Protein AF-A0A3M1VWE4-F1 (afdb_monomer)

Nearest PDB structures (foldseek):
  6zbk-assembly1_A  TM=8.721E-01  e=3.241E-02  Homo sapiens
  4gyw-assembly1_C  TM=8.520E-01  e=2.928E-02  Homo sapiens
  5nnp-assembly2_E  TM=8.381E-01  e=1.042E-01  Thermochaetoides thermophila DSM 1495
  2dba-assembly1_A  TM=8.310E-01  e=1.413E-01  Homo sapiens
  9fpz-assembly1_B  TM=7.381E-01  e=3.706E-01  Homo sapiens

Sequence (141 aa):
MALDENQFKELLKEDPGNAEFAEFSDYLRRKKRFLEAFDVCFAGLSANPSCDHGRLVLARTFYDCGYYWFAVRELKMLQEKHPFNKSIKRLLKYLTGSEVVNESSPEASPSQSAAESEDTVAEAEFDFEDLDLIEEEEQDK

Foldseek 3Di:
DDDDLVRLVVVCVVPLQPLCLLVSLLVCVVVVVLVVSCVSLVSNCVRHVPNLSSLQSQLVSCVVVVNLVSSLVSLVVVCVVVVPPVLSVVSNCCSVVPPPPDDDDDDDDDDDDDDDPPPPPPPPPNPPVPPPPPPPPPPPD

Secondary structure (DSSP, 8-state):
-PPPHHHHHHHHHH-TTSTHHHHHHHHHHHTT-HHHHHHHHHHHHHH-TT-HHHHHHHHHHHHHTT-HHHHHHHHHHHHHH-TT-HHHHHHHHHHHHTTT--------------------TTSSS--GGG-----------

Radius of gyration: 18.08 Å; Cα contacts (8 Å, |Δi|>4): 117; chains: 1; bounding box: 64×35×38 Å

Solvent-accessible surface area (backbone atoms only — not comparable to full-atom values): 8633 Å² total; per-residue (Å²): 132,85,74,51,77,64,56,50,53,55,48,39,69,78,40,38,44,43,75,64,30,26,56,53,17,44,53,30,39,77,68,70,38,48,69,60,15,48,54,41,33,52,49,14,39,72,63,29,73,79,45,60,55,35,41,49,40,49,19,50,51,26,44,79,70,69,38,50,74,58,16,48,52,37,46,48,59,50,33,72,78,40,76,79,46,62,60,56,54,50,52,48,49,50,71,67,64,59,81,78,80,78,84,76,87,88,83,84,89,89,83,86,87,77,88,84,83,75,80,67,84,72,76,82,81,73,66,68,82,72,54,88,58,74,78,74,74,79,79,86,124

pLDDT: mean 77.39, std 22.4, range [34.0, 97.81]

Mean predicted aligned error: 11.37 Å

Structure (mmCIF, N/CA/C/O backbone):
data_AF-A0A3M1VWE4-F1
#
_entry.id   AF-A0A3M1VWE4-F1
#
loop_
_atom_site.group_PDB
_atom_site.id
_atom_site.type_symbol
_atom_site.label_atom_id
_atom_site.label_alt_id
_atom_site.label_comp_id
_atom_site.label_asym_id
_atom_site.label_entity_id
_atom_site.label_seq_id
_atom_site.pdbx_PDB_ins_code
_atom_site.Cartn_x
_atom_site.Cartn_y
_atom_site.Cartn_z
_atom_site.occupancy
_atom_site.B_iso_or_equiv
_atom_site.auth_seq_id
_atom_site.auth_comp_id
_atom_site.auth_asym_id
_atom_site.auth_atom_id
_atom_site.pdbx_PDB_model_num
ATOM 1 N N . MET A 1 1 ? 5.896 17.084 -12.160 1.00 49.50 1 MET A N 1
ATOM 2 C CA . MET A 1 1 ? 5.277 16.698 -13.447 1.00 49.50 1 MET A CA 1
ATOM 3 C C . MET A 1 1 ? 4.946 15.235 -13.259 1.00 49.50 1 MET A C 1
ATOM 5 O O . MET A 1 1 ? 5.888 14.487 -13.059 1.00 49.50 1 MET A O 1
ATOM 9 N N . ALA A 1 2 ? 3.668 14.871 -13.125 1.00 64.94 2 ALA A N 1
ATOM 10 C CA . ALA A 1 2 ? 3.304 13.476 -12.868 1.00 64.94 2 ALA A CA 1
ATOM 11 C C . ALA A 1 2 ? 3.774 12.620 -14.051 1.00 64.94 2 ALA A C 1
ATOM 13 O O . ALA A 1 2 ? 3.576 13.035 -15.199 1.00 64.94 2 ALA A O 1
ATOM 14 N N . LEU A 1 3 ? 4.431 11.494 -13.770 1.00 76.62 3 LEU A N 1
ATOM 15 C CA . LEU A 1 3 ? 4.820 10.545 -14.807 1.00 76.62 3 LEU A CA 1
ATOM 16 C C . LEU A 1 3 ? 3.556 10.018 -15.496 1.00 76.62 3 LEU A C 1
ATOM 18 O O . LEU A 1 3 ? 2.507 9.835 -14.871 1.00 76.62 3 LEU A O 1
ATOM 22 N N . ASP A 1 4 ? 3.632 9.803 -16.804 1.00 87.25 4 ASP A N 1
ATOM 23 C CA . ASP A 1 4 ? 2.577 9.084 -17.504 1.00 87.25 4 ASP A CA 1
ATOM 24 C C . ASP A 1 4 ? 2.672 7.566 -17.243 1.00 87.25 4 ASP A C 1
ATOM 26 O O . ASP A 1 4 ? 3.674 7.042 -16.754 1.00 87.25 4 ASP A O 1
ATOM 30 N N . GLU A 1 5 ? 1.603 6.827 -17.555 1.00 90.38 5 GLU A N 1
ATOM 31 C CA . GLU A 1 5 ? 1.542 5.376 -17.314 1.00 90.38 5 GLU A CA 1
ATOM 32 C C . GLU A 1 5 ? 2.662 4.595 -18.030 1.00 90.38 5 GLU A C 1
ATOM 34 O O . GLU A 1 5 ? 3.072 3.538 -17.550 1.00 90.38 5 GLU A O 1
ATOM 39 N N . ASN A 1 6 ? 3.168 5.081 -19.167 1.00 90.19 6 ASN A N 1
ATOM 40 C CA . ASN A 1 6 ? 4.243 4.401 -19.890 1.00 90.19 6 ASN A CA 1
ATOM 41 C C . ASN A 1 6 ? 5.595 4.654 -19.223 1.00 90.19 6 ASN A C 1
ATOM 43 O O . ASN A 1 6 ? 6.379 3.719 -19.086 1.00 90.19 6 ASN A O 1
ATOM 47 N N . GLN A 1 7 ? 5.828 5.875 -18.746 1.00 91.00 7 GLN A N 1
ATOM 48 C CA . GLN A 1 7 ? 7.026 6.238 -17.998 1.00 91.00 7 GLN A CA 1
ATOM 49 C C . GLN A 1 7 ? 7.150 5.425 -16.706 1.00 91.00 7 GLN A C 1
ATOM 51 O O . GLN A 1 7 ? 8.226 4.904 -16.424 1.00 91.00 7 GLN A O 1
ATOM 56 N N . PHE A 1 8 ? 6.048 5.222 -15.972 1.00 90.81 8 PHE A N 1
ATOM 57 C CA . PHE A 1 8 ? 6.045 4.321 -14.816 1.00 90.81 8 PHE A CA 1
ATOM 58 C C . PHE A 1 8 ? 6.415 2.886 -15.202 1.00 90.81 8 PHE A C 1
ATOM 60 O O . PHE A 1 8 ? 7.235 2.256 -14.541 1.00 90.81 8 PHE A O 1
ATOM 67 N N . LYS A 1 9 ? 5.842 2.352 -16.286 1.00 90.94 9 LYS A N 1
ATOM 68 C CA . LYS A 1 9 ? 6.138 0.981 -16.732 1.00 90.94 9 LYS A CA 1
ATOM 69 C C . LYS A 1 9 ? 7.592 0.801 -17.149 1.00 90.94 9 LYS A C 1
ATOM 71 O O . LYS A 1 9 ? 8.161 -0.251 -16.876 1.00 90.94 9 LYS A O 1
ATOM 76 N N . GLU A 1 10 ? 8.177 1.785 -17.825 1.00 93.81 10 GLU A N 1
ATOM 77 C CA . GLU A 1 10 ? 9.590 1.749 -18.206 1.00 93.81 10 GLU A CA 1
ATOM 78 C C . GLU A 1 10 ? 10.489 1.804 -16.970 1.00 93.81 10 GLU A C 1
ATOM 80 O O . GLU A 1 10 ? 11.334 0.925 -16.805 1.00 93.81 10 GLU A O 1
ATOM 85 N N . LEU A 1 11 ? 10.231 2.747 -16.059 1.00 92.25 11 LEU A N 1
ATOM 86 C CA . LEU A 1 11 ? 10.975 2.891 -14.809 1.00 92.25 11 LEU A CA 1
ATOM 87 C C . LEU A 1 11 ? 10.941 1.605 -13.972 1.00 92.25 11 LEU A C 1
ATOM 89 O O . LEU A 1 11 ? 11.983 1.078 -13.593 1.00 92.25 11 LEU A O 1
ATOM 93 N N . LEU A 1 12 ? 9.750 1.056 -13.732 1.00 92.44 12 LEU A N 1
ATOM 94 C CA . LEU A 1 12 ? 9.565 -0.119 -12.875 1.00 92.44 12 LEU A CA 1
ATOM 95 C C . LEU A 1 12 ? 10.010 -1.427 -13.527 1.00 92.44 12 LEU A C 1
ATOM 97 O O . LEU A 1 12 ? 10.190 -2.435 -12.847 1.00 92.44 12 LEU A O 1
ATOM 101 N N . LYS A 1 13 ? 10.192 -1.435 -14.849 1.00 92.88 13 LYS A N 1
ATOM 102 C CA . LYS A 1 13 ? 10.822 -2.557 -15.544 1.00 92.88 13 LYS A CA 1
ATOM 103 C C . LYS A 1 13 ? 12.328 -2.592 -15.291 1.00 92.88 13 LYS A C 1
ATOM 105 O O . LYS A 1 13 ? 12.897 -3.682 -15.253 1.00 92.88 13 LYS A O 1
ATOM 110 N N . GLU A 1 14 ? 12.962 -1.431 -15.159 1.00 93.62 14 GLU A N 1
ATOM 111 C CA . GLU A 1 14 ? 14.387 -1.316 -14.840 1.00 93.62 14 GLU A CA 1
ATOM 112 C C . GLU A 1 14 ? 14.645 -1.491 -13.341 1.00 93.62 14 GLU A C 1
ATOM 114 O O . GLU A 1 14 ? 15.535 -2.252 -12.960 1.00 93.62 14 GLU A O 1
ATOM 119 N N . ASP A 1 15 ? 13.831 -0.846 -12.505 1.00 92.88 15 ASP A N 1
ATOM 120 C CA . ASP A 1 15 ? 13.903 -0.921 -11.049 1.00 92.88 15 ASP A CA 1
ATOM 121 C C . ASP A 1 15 ? 12.505 -1.093 -10.431 1.00 92.88 15 ASP A C 1
ATOM 123 O O . ASP A 1 15 ? 11.823 -0.111 -10.123 1.00 92.88 15 ASP A O 1
ATOM 127 N N . PRO A 1 16 ? 12.065 -2.345 -10.206 1.00 91.62 16 PRO A N 1
ATOM 128 C CA . PRO A 1 16 ? 10.785 -2.612 -9.562 1.00 91.62 16 PRO A CA 1
ATOM 129 C C . PRO A 1 16 ? 10.694 -2.058 -8.134 1.00 91.62 16 PRO A C 1
ATOM 131 O O . PRO A 1 16 ? 9.593 -1.794 -7.667 1.00 91.62 16 PRO A O 1
ATOM 134 N N . GLY A 1 17 ? 11.824 -1.906 -7.429 1.00 90.81 17 GLY A N 1
ATOM 135 C CA . GLY A 1 17 ? 11.873 -1.456 -6.033 1.00 90.81 17 GLY A CA 1
ATOM 136 C C . GLY A 1 17 ? 11.818 0.062 -5.860 1.00 90.81 17 GLY A C 1
ATOM 137 O O . GLY A 1 17 ? 11.774 0.542 -4.722 1.00 90.81 17 GLY A O 1
ATOM 138 N N . ASN A 1 18 ? 11.808 0.807 -6.965 1.00 92.38 18 ASN A N 1
ATOM 139 C CA . ASN A 1 18 ? 11.728 2.258 -6.970 1.00 92.38 18 ASN A CA 1
ATOM 140 C C . ASN A 1 18 ? 10.433 2.742 -6.298 1.00 92.38 18 ASN A C 1
ATOM 142 O O . ASN A 1 18 ? 9.355 2.281 -6.661 1.00 92.38 18 ASN A O 1
ATOM 146 N N . ALA A 1 19 ? 10.519 3.694 -5.362 1.00 89.31 19 ALA A N 1
ATOM 147 C CA . ALA A 1 19 ? 9.379 4.186 -4.576 1.00 89.31 19 ALA A CA 1
ATOM 148 C C . ALA A 1 19 ? 8.163 4.629 -5.423 1.00 89.31 19 ALA A C 1
ATOM 150 O O . ALA A 1 19 ? 7.021 4.511 -4.974 1.00 89.31 19 ALA A O 1
ATOM 151 N N . GLU A 1 20 ? 8.387 5.032 -6.677 1.00 92.31 20 GLU A N 1
ATOM 152 C CA . GLU A 1 20 ? 7.356 5.357 -7.671 1.00 92.31 20 GLU A CA 1
ATOM 153 C C . GLU A 1 20 ? 6.382 4.193 -7.959 1.00 92.31 20 GLU A C 1
ATOM 155 O O . GLU A 1 20 ? 5.269 4.420 -8.440 1.00 92.31 20 GLU A O 1
ATOM 160 N N . PHE A 1 21 ? 6.727 2.937 -7.624 1.00 95.44 21 PHE A N 1
ATOM 161 C CA . PHE A 1 21 ? 5.800 1.800 -7.749 1.00 95.44 21 PHE A CA 1
ATOM 162 C C . PHE A 1 21 ? 4.528 2.023 -6.932 1.00 95.44 21 PHE A C 1
ATOM 164 O O . PHE A 1 21 ? 3.445 1.571 -7.313 1.00 95.44 21 PHE A O 1
ATOM 171 N N . ALA A 1 22 ? 4.652 2.702 -5.793 1.00 94.19 22 ALA A N 1
ATOM 172 C CA . ALA A 1 22 ? 3.544 2.941 -4.894 1.00 94.19 22 ALA A CA 1
ATOM 173 C C . ALA A 1 22 ? 2.612 4.031 -5.450 1.00 94.19 22 ALA A C 1
ATOM 175 O O . ALA A 1 22 ? 1.397 3.829 -5.443 1.00 94.19 22 ALA A O 1
ATOM 176 N N . GLU A 1 23 ? 3.156 5.102 -6.041 1.00 92.62 23 GLU A N 1
ATOM 177 C CA . GLU A 1 23 ? 2.360 6.111 -6.757 1.00 92.62 23 GLU A CA 1
ATOM 178 C C . GLU A 1 23 ? 1.641 5.487 -7.961 1.00 92.62 23 GLU A C 1
ATOM 180 O O . GLU A 1 23 ? 0.432 5.670 -8.141 1.00 92.62 23 GLU A O 1
ATOM 185 N N . PHE A 1 24 ? 2.346 4.665 -8.744 1.00 95.19 24 PHE A N 1
ATOM 186 C CA . PHE A 1 24 ? 1.742 3.998 -9.892 1.00 95.19 24 PHE A CA 1
ATOM 187 C C . PHE A 1 24 ? 0.646 3.005 -9.487 1.00 95.19 24 PHE A C 1
ATOM 189 O O . PHE A 1 24 ? -0.418 2.951 -10.110 1.00 95.19 24 PHE A O 1
ATOM 196 N N . SER A 1 25 ? 0.868 2.245 -8.414 1.00 96.06 25 SER A N 1
ATOM 197 C CA . SER A 1 25 ? -0.146 1.354 -7.852 1.00 96.06 25 SER A CA 1
ATOM 198 C C . SER A 1 25 ? -1.378 2.130 -7.366 1.00 96.06 25 SER A C 1
ATOM 200 O O . SER A 1 25 ? -2.506 1.751 -7.693 1.00 96.06 25 SER A O 1
ATOM 202 N N . ASP A 1 26 ? -1.200 3.263 -6.673 1.00 93.75 26 ASP A N 1
ATOM 203 C CA . ASP A 1 26 ? -2.325 4.094 -6.220 1.00 93.75 26 ASP A CA 1
ATOM 204 C C . ASP A 1 26 ? -3.096 4.685 -7.408 1.00 93.75 26 ASP A C 1
ATOM 206 O O . ASP A 1 26 ? -4.329 4.699 -7.408 1.00 93.75 26 ASP A O 1
ATOM 210 N N . TYR A 1 27 ? -2.400 5.094 -8.471 1.00 94.00 27 TYR A N 1
ATOM 211 C CA . TYR A 1 27 ? -3.018 5.526 -9.724 1.00 94.00 27 TYR A CA 1
ATOM 212 C C . TYR A 1 27 ? -3.887 4.429 -10.361 1.00 94.00 27 TYR A C 1
ATOM 214 O O . TYR A 1 27 ? -5.026 4.687 -10.768 1.00 94.00 27 TYR A O 1
ATOM 222 N N . LEU A 1 28 ? -3.385 3.192 -10.429 1.00 95.81 28 LEU A N 1
ATOM 223 C CA . LEU A 1 28 ? -4.133 2.042 -10.947 1.00 95.81 28 LEU A CA 1
ATOM 224 C C . LEU A 1 28 ? -5.350 1.718 -10.067 1.00 95.81 28 LEU A C 1
ATOM 226 O O . LEU A 1 28 ? -6.448 1.503 -10.594 1.00 95.81 28 LEU A O 1
ATOM 230 N N . ARG A 1 29 ? -5.191 1.769 -8.738 1.00 95.62 29 ARG A N 1
ATOM 231 C CA . ARG A 1 29 ? -6.276 1.605 -7.757 1.00 95.62 29 ARG A CA 1
ATOM 232 C C . ARG A 1 29 ? -7.370 2.654 -7.947 1.00 95.62 29 ARG A C 1
ATOM 234 O O . ARG A 1 29 ? -8.535 2.285 -8.073 1.00 95.62 29 ARG A O 1
ATOM 241 N N . ARG A 1 30 ? -7.020 3.944 -8.060 1.00 92.50 30 ARG A N 1
ATOM 242 C CA . ARG A 1 30 ? -7.979 5.044 -8.317 1.00 92.50 30 ARG A CA 1
ATOM 243 C C . ARG A 1 30 ? -8.758 4.841 -9.624 1.00 92.50 30 ARG A C 1
ATOM 245 O O . ARG A 1 30 ? -9.912 5.246 -9.729 1.00 92.50 30 ARG A O 1
ATOM 252 N N . LYS A 1 31 ? -8.164 4.157 -10.607 1.00 94.94 31 LYS A N 1
ATOM 253 C CA . LYS A 1 31 ? -8.821 3.733 -11.857 1.00 94.94 31 LYS A CA 1
ATOM 254 C C . LYS A 1 31 ? -9.619 2.424 -11.749 1.00 94.94 31 LYS A C 1
ATOM 256 O O . LYS A 1 31 ? -10.084 1.922 -12.771 1.00 94.94 31 LYS A O 1
ATOM 261 N N . LYS A 1 32 ? -9.774 1.860 -10.547 1.00 94.69 32 LYS A N 1
ATOM 262 C CA . LYS A 1 32 ? -10.409 0.557 -10.268 1.00 94.69 32 LYS A CA 1
ATOM 263 C C . LYS A 1 32 ? -9.741 -0.628 -10.989 1.00 94.69 32 LYS A C 1
ATOM 265 O O . LYS A 1 32 ? -10.349 -1.683 -11.155 1.00 94.69 32 LYS A O 1
ATOM 270 N N . ARG A 1 33 ? -8.475 -0.484 -11.403 1.00 97.31 33 ARG A N 1
ATOM 271 C CA . ARG A 1 33 ? -7.652 -1.544 -12.018 1.00 97.31 33 ARG A CA 1
ATOM 272 C C . ARG A 1 33 ? -6.915 -2.323 -10.927 1.00 97.31 33 ARG A C 1
ATOM 274 O O . ARG A 1 33 ? -5.691 -2.331 -10.870 1.00 97.31 33 ARG A O 1
ATOM 281 N N . PHE A 1 34 ? -7.676 -2.953 -10.032 1.00 96.56 34 PHE A N 1
ATOM 282 C CA . PHE A 1 34 ? -7.138 -3.529 -8.794 1.00 96.56 34 PHE A CA 1
ATOM 283 C C . PHE A 1 34 ? -6.122 -4.650 -9.018 1.00 96.56 34 PHE A C 1
ATOM 285 O O . PHE A 1 34 ? -5.121 -4.692 -8.316 1.00 96.56 34 PHE A O 1
ATOM 292 N N . LEU A 1 35 ? -6.338 -5.530 -10.003 1.00 97.19 35 LEU A N 1
ATOM 293 C CA . LEU A 1 35 ? -5.387 -6.610 -10.305 1.00 97.19 35 LEU A CA 1
ATOM 294 C C . LEU A 1 35 ? -4.012 -6.056 -10.695 1.00 97.19 35 LEU A C 1
ATOM 296 O O . LEU A 1 35 ? -3.003 -6.483 -10.151 1.00 97.19 35 LEU A O 1
ATOM 300 N N . GLU A 1 36 ? -3.984 -5.045 -11.561 1.00 97.25 36 GLU A N 1
ATOM 301 C CA . GLU A 1 36 ? -2.731 -4.411 -11.978 1.00 97.25 36 GLU A CA 1
ATOM 302 C C . GLU A 1 36 ? -2.089 -3.618 -10.835 1.00 97.25 36 GLU A C 1
ATOM 304 O O . GLU A 1 36 ? -0.869 -3.631 -10.691 1.00 97.25 36 GLU A O 1
ATOM 309 N N . ALA A 1 37 ? -2.896 -2.962 -9.993 1.00 97.38 37 ALA A N 1
ATOM 310 C CA . ALA A 1 37 ? -2.400 -2.304 -8.787 1.00 97.38 37 ALA A CA 1
ATOM 311 C C . ALA A 1 37 ? -1.718 -3.315 -7.850 1.00 97.38 37 ALA A C 1
ATOM 313 O O . ALA A 1 37 ? -0.606 -3.075 -7.385 1.00 97.38 37 ALA A O 1
ATOM 314 N N . PHE A 1 38 ? -2.338 -4.480 -7.626 1.00 97.81 38 PHE A N 1
ATOM 315 C CA . PHE A 1 38 ? -1.735 -5.559 -6.847 1.00 97.81 38 PHE A CA 1
ATOM 316 C C . PHE A 1 38 ? -0.435 -6.058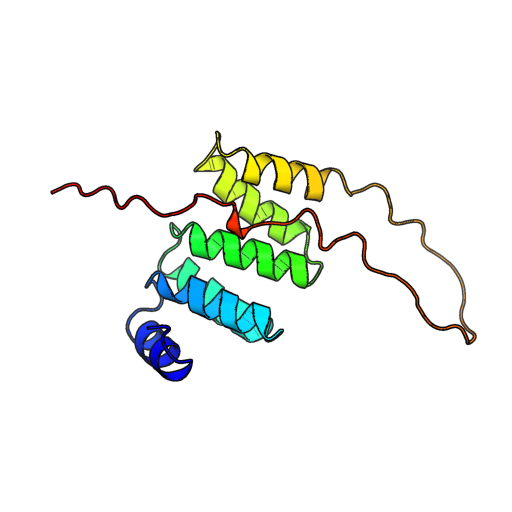 -7.473 1.00 97.81 38 PHE A C 1
ATOM 318 O O . PHE A 1 38 ? 0.557 -6.162 -6.757 1.00 97.81 38 PHE A O 1
ATOM 325 N N . ASP A 1 39 ? -0.410 -6.321 -8.780 1.00 97.25 39 ASP A N 1
ATOM 326 C CA . ASP A 1 39 ? 0.788 -6.810 -9.471 1.00 97.25 39 ASP A CA 1
ATOM 327 C C . ASP A 1 39 ? 1.971 -5.849 -9.293 1.00 97.25 39 ASP A C 1
ATOM 329 O O . ASP A 1 39 ? 3.060 -6.264 -8.889 1.00 97.25 39 ASP A O 1
ATOM 333 N N . VAL A 1 40 ? 1.742 -4.552 -9.521 1.00 97.31 40 VAL A N 1
ATOM 334 C CA . VAL A 1 40 ? 2.758 -3.506 -9.340 1.00 97.31 40 VAL A CA 1
ATOM 335 C C . VAL A 1 40 ? 3.194 -3.417 -7.879 1.00 97.31 40 VAL A C 1
ATOM 337 O O . VAL A 1 40 ? 4.389 -3.408 -7.586 1.00 97.31 40 VAL A O 1
ATOM 340 N N . CYS A 1 41 ? 2.242 -3.378 -6.946 1.00 97.00 41 CYS A N 1
ATOM 341 C CA . CYS A 1 41 ? 2.540 -3.190 -5.531 1.00 97.00 41 CYS A CA 1
ATOM 342 C C . CYS A 1 41 ? 3.272 -4.389 -4.921 1.00 97.00 41 CYS A C 1
ATOM 344 O O . CYS A 1 41 ? 4.208 -4.207 -4.146 1.00 97.00 41 CYS A O 1
ATOM 346 N N . PHE A 1 42 ? 2.896 -5.617 -5.286 1.00 97.50 42 PHE A N 1
ATOM 347 C CA . PHE A 1 42 ? 3.587 -6.821 -4.833 1.00 97.50 42 PHE A CA 1
ATOM 348 C C . PHE A 1 42 ? 4.983 -6.940 -5.434 1.00 97.50 42 PHE A C 1
ATOM 350 O O . PHE A 1 42 ? 5.910 -7.291 -4.705 1.00 97.50 42 PHE A O 1
ATOM 357 N N . ALA A 1 43 ? 5.158 -6.633 -6.723 1.00 96.94 43 ALA A N 1
ATOM 358 C CA . ALA A 1 43 ? 6.482 -6.609 -7.338 1.00 96.94 43 ALA A CA 1
ATOM 359 C C . ALA A 1 43 ? 7.391 -5.589 -6.635 1.00 96.94 43 ALA A C 1
ATOM 361 O O . ALA A 1 43 ? 8.510 -5.928 -6.242 1.00 96.94 43 ALA A O 1
ATOM 362 N N . GLY A 1 44 ? 6.871 -4.385 -6.390 1.00 96.75 44 GLY A N 1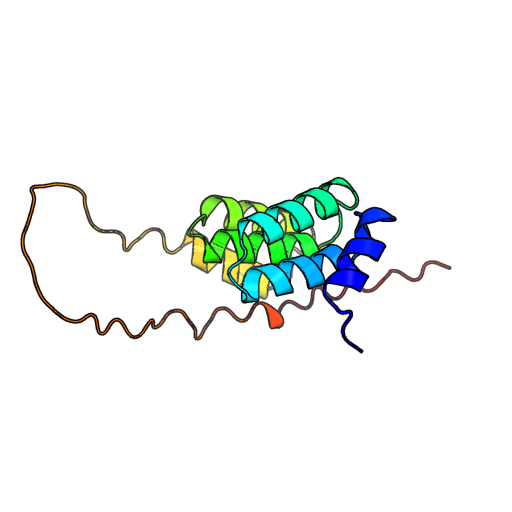
ATOM 363 C CA . GLY A 1 44 ? 7.602 -3.325 -5.710 1.00 96.75 44 GLY A CA 1
ATOM 364 C C . GLY A 1 44 ? 7.940 -3.646 -4.264 1.00 96.75 44 GLY A C 1
ATOM 365 O O . GLY A 1 44 ? 9.099 -3.560 -3.880 1.00 96.75 44 GLY A O 1
ATOM 366 N N . LEU A 1 45 ? 6.986 -4.142 -3.475 1.00 95.75 45 LEU A N 1
ATOM 367 C CA . LEU A 1 45 ? 7.239 -4.564 -2.093 1.00 95.75 45 LEU A CA 1
ATOM 368 C C . LEU A 1 45 ? 8.109 -5.823 -1.991 1.00 95.75 45 LEU A C 1
ATOM 370 O O . LEU A 1 45 ? 8.752 -6.033 -0.966 1.00 95.75 45 LEU A O 1
ATOM 374 N N . SER A 1 46 ? 8.152 -6.667 -3.025 1.00 96.69 46 SER A N 1
ATOM 375 C CA . SER A 1 46 ? 9.095 -7.786 -3.076 1.00 96.69 46 SER A CA 1
ATOM 376 C C . SER A 1 46 ? 10.532 -7.309 -3.299 1.00 96.69 46 SER A C 1
ATOM 378 O O . SER A 1 46 ? 11.455 -7.952 -2.799 1.00 96.69 46 SER A O 1
ATOM 380 N N . ALA A 1 47 ? 10.728 -6.223 -4.051 1.00 95.50 47 ALA A N 1
ATOM 381 C CA . ALA A 1 47 ? 12.039 -5.636 -4.328 1.00 95.50 47 ALA A CA 1
ATOM 382 C C . ALA A 1 47 ? 12.477 -4.622 -3.252 1.00 95.50 47 ALA A C 1
ATOM 384 O O . ALA A 1 47 ? 13.653 -4.564 -2.901 1.00 95.50 47 ALA A O 1
ATOM 385 N N . ASN A 1 48 ? 11.528 -3.883 -2.674 1.00 94.31 48 ASN A N 1
ATOM 386 C CA . ASN A 1 48 ? 11.705 -2.911 -1.599 1.00 94.31 48 ASN A CA 1
ATOM 387 C C . ASN A 1 48 ? 10.670 -3.145 -0.472 1.00 94.31 48 ASN A C 1
ATOM 389 O O . ASN A 1 48 ? 9.668 -2.429 -0.362 1.00 94.31 48 ASN A O 1
ATOM 393 N N . PRO A 1 49 ? 10.899 -4.142 0.407 1.00 93.88 49 PRO A N 1
ATOM 394 C CA . PRO A 1 49 ? 9.970 -4.482 1.490 1.00 93.88 49 PRO A CA 1
ATOM 395 C C . PRO A 1 49 ? 9.819 -3.402 2.568 1.00 93.88 49 PRO A C 1
ATOM 397 O O . PRO A 1 49 ? 8.906 -3.487 3.392 1.00 93.88 49 PRO A O 1
ATOM 400 N N . SER A 1 50 ? 10.726 -2.429 2.619 1.00 90.31 50 SER A N 1
ATOM 401 C CA . SER A 1 50 ? 10.739 -1.345 3.607 1.00 90.31 50 SER A CA 1
ATOM 402 C C . SER A 1 50 ? 9.915 -0.124 3.206 1.00 90.31 50 SER A C 1
ATOM 404 O O . SER A 1 50 ? 9.761 0.758 4.049 1.00 90.31 50 SER A O 1
ATOM 406 N N . CYS A 1 51 ? 9.400 -0.083 1.971 1.00 92.12 51 CYS A N 1
ATOM 407 C CA . CYS A 1 51 ? 8.631 1.044 1.450 1.00 92.12 51 CYS A CA 1
ATOM 408 C C . CYS A 1 51 ? 7.282 1.171 2.167 1.00 92.12 51 CYS A C 1
ATOM 410 O O . CYS A 1 51 ? 6.355 0.379 1.952 1.00 92.12 51 CYS A O 1
ATOM 412 N N . ASP A 1 52 ? 7.166 2.187 3.018 1.00 92.50 52 ASP A N 1
ATOM 413 C CA . ASP A 1 52 ? 5.968 2.387 3.835 1.00 92.50 52 ASP A CA 1
ATOM 414 C C . ASP A 1 52 ? 4.801 2.882 2.989 1.00 92.50 52 ASP A C 1
ATOM 416 O O . ASP A 1 52 ? 3.666 2.426 3.164 1.00 92.50 52 ASP A O 1
ATOM 420 N N . HIS A 1 53 ? 5.094 3.750 2.016 1.00 91.69 53 HIS A N 1
ATOM 421 C CA . HIS A 1 53 ? 4.107 4.229 1.058 1.00 91.69 53 HIS A CA 1
ATOM 422 C C . HIS A 1 53 ? 3.498 3.062 0.266 1.00 91.69 53 HIS A C 1
ATOM 424 O O . HIS A 1 53 ? 2.277 2.940 0.171 1.00 91.69 53 HI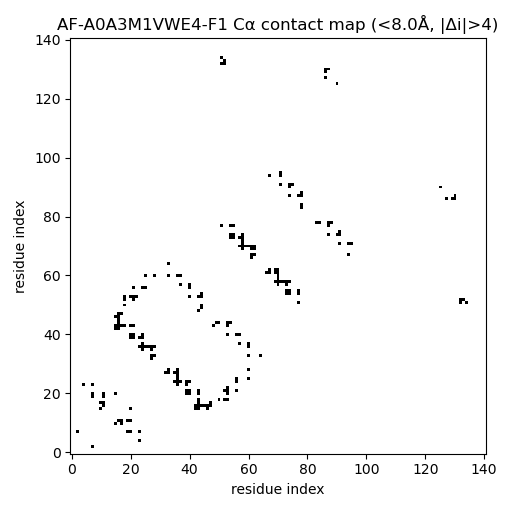S A O 1
ATOM 430 N N . GLY A 1 54 ? 4.327 2.123 -0.201 1.00 94.19 54 GLY A N 1
ATOM 431 C CA . GLY A 1 54 ? 3.870 0.910 -0.881 1.00 94.19 54 GLY A CA 1
ATOM 432 C C . GLY A 1 54 ? 2.970 0.036 -0.009 1.00 94.19 54 GLY A C 1
ATOM 433 O O . GLY A 1 54 ? 1.902 -0.385 -0.450 1.00 94.19 54 GLY A O 1
ATOM 434 N N . ARG A 1 55 ? 3.343 -0.194 1.256 1.00 94.88 55 ARG A N 1
ATOM 435 C CA . ARG A 1 55 ? 2.511 -0.971 2.196 1.00 94.88 55 ARG A CA 1
ATOM 436 C C . ARG A 1 55 ? 1.169 -0.309 2.456 1.00 94.88 55 ARG A C 1
ATOM 438 O O . ARG A 1 55 ? 0.150 -0.992 2.551 1.00 94.88 55 ARG A O 1
ATOM 445 N N . LEU A 1 56 ? 1.161 1.015 2.546 1.00 93.06 56 LEU A N 1
ATOM 446 C CA . LEU A 1 56 ? -0.065 1.771 2.709 1.00 93.06 56 LEU A CA 1
ATOM 447 C C . LEU A 1 56 ? -0.975 1.651 1.480 1.00 93.06 56 LEU A C 1
ATOM 449 O O . LEU A 1 56 ? -2.172 1.395 1.621 1.00 93.06 56 LEU A O 1
ATOM 453 N N . VAL A 1 57 ? -0.420 1.803 0.278 1.00 94.19 57 VAL A N 1
ATOM 454 C CA . VAL A 1 57 ? -1.161 1.627 -0.979 1.00 94.19 57 VAL A CA 1
ATOM 455 C C . VAL A 1 57 ? -1.705 0.205 -1.103 1.00 94.19 57 VAL A C 1
ATOM 457 O O . VAL A 1 57 ? -2.851 0.014 -1.517 1.00 94.19 57 VAL A O 1
ATOM 460 N N . LEU A 1 58 ? -0.955 -0.801 -0.658 1.00 95.56 58 LEU A N 1
ATOM 461 C CA . LEU A 1 58 ? -1.444 -2.173 -0.610 1.00 95.56 58 LEU A CA 1
ATOM 462 C C . LEU A 1 58 ? -2.622 -2.329 0.368 1.00 95.56 58 LEU A C 1
ATOM 464 O O . LEU A 1 58 ? -3.639 -2.925 0.014 1.00 95.56 58 LEU A O 1
ATOM 468 N N . ALA A 1 59 ? -2.528 -1.745 1.568 1.00 94.44 59 ALA A N 1
ATOM 469 C CA . ALA A 1 59 ? -3.614 -1.754 2.550 1.00 94.44 59 ALA A CA 1
ATOM 470 C C . ALA A 1 59 ? -4.891 -1.075 2.018 1.00 94.44 59 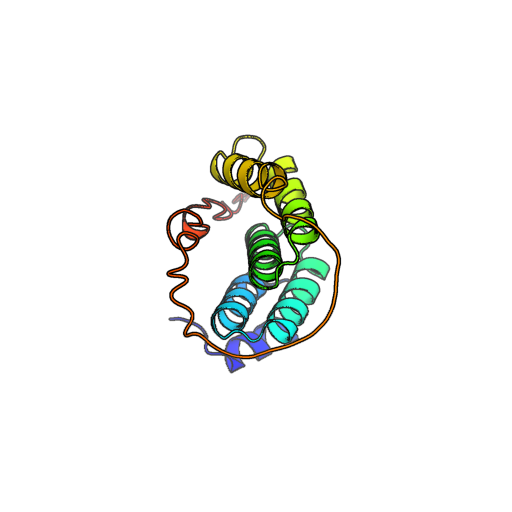ALA A C 1
ATOM 472 O O . ALA A 1 59 ? -5.982 -1.631 2.160 1.00 94.44 59 ALA A O 1
ATOM 473 N N . ARG A 1 60 ? -4.750 0.083 1.355 1.00 92.69 60 ARG A N 1
ATOM 474 C CA . ARG A 1 60 ? -5.825 0.791 0.630 1.00 92.69 60 ARG A CA 1
ATOM 475 C C . ARG A 1 60 ? -6.487 -0.113 -0.403 1.00 92.69 60 ARG A C 1
ATOM 477 O O . ARG A 1 60 ? -7.700 -0.274 -0.408 1.00 92.69 60 ARG A O 1
ATOM 484 N N . THR A 1 61 ? -5.677 -0.740 -1.250 1.00 95.19 61 THR A N 1
ATOM 485 C CA . THR A 1 61 ? -6.166 -1.583 -2.349 1.00 95.19 61 THR A CA 1
ATOM 486 C C . THR A 1 61 ? -6.931 -2.797 -1.817 1.00 95.19 61 THR A C 1
ATOM 488 O O . THR A 1 61 ? -7.988 -3.140 -2.344 1.00 95.19 61 THR A O 1
ATOM 491 N N . PHE A 1 62 ? -6.455 -3.421 -0.733 1.00 95.62 62 PHE A N 1
ATOM 492 C CA . PHE A 1 62 ? -7.196 -4.486 -0.057 1.00 95.62 62 PHE A CA 1
ATOM 493 C C . PHE A 1 62 ? -8.522 -4.002 0.527 1.00 95.62 62 PHE A C 1
ATOM 495 O O . PHE A 1 62 ? -9.529 -4.690 0.370 1.00 95.62 62 PHE A O 1
ATOM 502 N N . TYR A 1 63 ? -8.537 -2.837 1.176 1.00 93.06 63 TYR A N 1
ATOM 503 C CA . TYR A 1 63 ? -9.760 -2.258 1.727 1.00 93.06 63 TYR A CA 1
ATOM 504 C C . TYR A 1 63 ? -10.812 -2.003 0.643 1.00 93.06 63 TYR A C 1
ATOM 506 O O . TYR A 1 63 ? -11.945 -2.459 0.787 1.00 93.06 63 TYR A O 1
ATOM 514 N N . ASP A 1 64 ? -10.421 -1.365 -0.464 1.00 91.75 64 ASP A N 1
ATOM 515 C CA . ASP A 1 64 ? -11.317 -1.053 -1.586 1.00 91.75 64 ASP A CA 1
ATOM 516 C C . ASP A 1 64 ? -11.929 -2.316 -2.213 1.00 91.75 64 ASP A C 1
ATOM 518 O O . ASP A 1 64 ? -13.039 -2.288 -2.740 1.00 91.75 64 ASP A O 1
ATOM 522 N N . CYS A 1 65 ? -11.214 -3.442 -2.140 1.00 92.81 65 CYS A N 1
ATOM 523 C CA . CYS A 1 65 ? -11.686 -4.741 -2.614 1.00 92.81 65 CYS A CA 1
ATOM 524 C C . CYS A 1 65 ? -12.498 -5.532 -1.565 1.00 92.81 65 CYS A C 1
ATOM 526 O O . CYS A 1 65 ? -12.880 -6.669 -1.835 1.00 92.81 65 CYS A O 1
ATOM 528 N N . GLY A 1 66 ? -12.728 -4.988 -0.364 1.00 92.19 66 GLY A N 1
ATOM 529 C CA . GLY A 1 66 ? -13.421 -5.670 0.740 1.00 92.19 66 GLY A CA 1
ATOM 530 C C . GLY A 1 66 ? -12.569 -6.704 1.491 1.00 92.19 66 GLY A C 1
ATOM 531 O O . GLY A 1 66 ? -13.066 -7.456 2.330 1.00 92.19 66 GLY A O 1
ATOM 532 N N . TYR A 1 67 ? -11.264 -6.757 1.227 1.00 94.00 67 TYR A N 1
ATOM 533 C CA . TYR A 1 67 ? -10.321 -7.703 1.822 1.00 94.00 67 TYR A CA 1
ATOM 534 C C . TYR A 1 67 ? -9.744 -7.180 3.149 1.00 94.00 67 TYR A C 1
ATOM 536 O O . TYR A 1 67 ? -8.529 -7.058 3.327 1.00 94.00 67 TYR A O 1
ATOM 544 N N . TYR A 1 68 ? -10.618 -6.886 4.115 1.00 92.38 68 TYR A N 1
ATOM 545 C CA . TYR A 1 68 ? -10.260 -6.176 5.351 1.00 92.38 68 TYR A CA 1
ATOM 546 C C . TYR A 1 68 ? -9.176 -6.868 6.188 1.00 92.38 68 TYR A C 1
ATOM 548 O O . TYR A 1 68 ? -8.288 -6.200 6.713 1.00 92.38 68 TYR A O 1
ATOM 556 N N . TRP A 1 69 ? -9.178 -8.202 6.265 1.00 93.00 69 TRP A N 1
ATOM 557 C CA . TRP A 1 69 ? -8.148 -8.960 6.990 1.00 93.00 69 TRP A CA 1
ATOM 558 C C . TRP A 1 69 ? -6.735 -8.714 6.448 1.00 93.00 69 TRP A C 1
ATOM 560 O O . TRP A 1 69 ? -5.781 -8.600 7.222 1.00 93.00 69 TRP A O 1
ATOM 570 N N . PHE A 1 70 ? -6.600 -8.592 5.127 1.00 95.56 70 PHE A N 1
ATOM 571 C CA . PHE A 1 70 ? -5.323 -8.301 4.482 1.00 95.56 70 PHE A CA 1
ATOM 572 C C . PHE A 1 70 ? -4.927 -6.833 4.667 1.00 95.56 70 PHE A C 1
ATOM 574 O O . PHE A 1 70 ? -3.772 -6.556 4.983 1.00 95.56 70 PHE A O 1
ATOM 581 N N . ALA A 1 71 ? -5.884 -5.902 4.599 1.00 94.31 71 ALA A N 1
ATOM 582 C CA . ALA A 1 71 ? -5.635 -4.496 4.923 1.00 94.31 71 ALA A CA 1
ATOM 583 C C . ALA A 1 71 ? -5.126 -4.320 6.369 1.00 94.31 71 ALA A C 1
ATOM 585 O O . ALA A 1 71 ? -4.131 -3.636 6.607 1.00 94.31 71 ALA A O 1
ATOM 586 N N . VAL A 1 72 ? -5.753 -5.002 7.337 1.00 94.38 72 VAL A N 1
ATOM 587 C CA . VAL A 1 72 ? -5.329 -5.004 8.748 1.00 94.38 72 VAL A CA 1
ATOM 588 C C . VAL A 1 72 ? -3.917 -5.561 8.907 1.00 94.38 72 VAL A C 1
ATOM 590 O O . VAL A 1 72 ? -3.139 -5.020 9.691 1.00 94.38 72 VAL A O 1
ATOM 593 N N . ARG A 1 73 ? -3.565 -6.631 8.183 1.00 95.50 73 ARG A N 1
ATOM 594 C CA . ARG A 1 73 ? -2.210 -7.197 8.217 1.00 95.50 73 ARG A CA 1
ATOM 595 C C . ARG A 1 73 ? -1.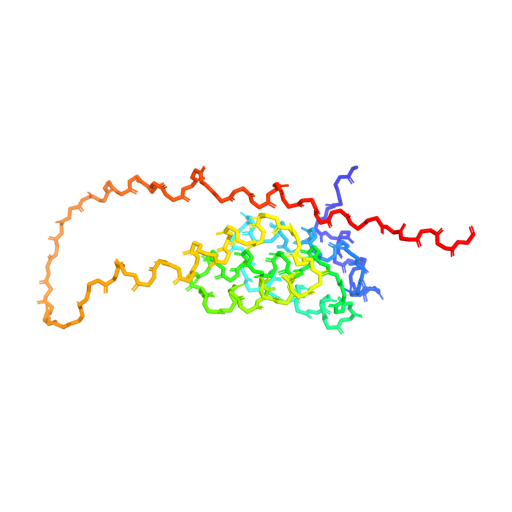169 -6.161 7.801 1.00 95.50 73 ARG A C 1
ATOM 597 O O . ARG A 1 73 ? -0.208 -5.962 8.537 1.00 95.50 73 ARG A O 1
ATOM 604 N N . GLU A 1 74 ? -1.368 -5.488 6.672 1.00 94.56 74 GLU A N 1
ATOM 605 C CA . GLU A 1 74 ? -0.400 -4.499 6.180 1.00 94.56 74 GLU A CA 1
ATOM 606 C C . GLU A 1 74 ? -0.316 -3.266 7.097 1.00 94.56 74 GLU A C 1
ATOM 608 O O . GLU A 1 74 ? 0.777 -2.780 7.386 1.00 94.56 74 GLU A O 1
ATOM 613 N N . LEU A 1 75 ? -1.437 -2.817 7.670 1.00 93.19 75 LEU A N 1
ATOM 614 C CA . LEU A 1 75 ? -1.432 -1.737 8.665 1.00 93.19 75 LEU A CA 1
ATOM 615 C C . LEU A 1 75 ? -0.735 -2.124 9.976 1.00 93.19 75 LEU A C 1
ATOM 617 O O . LEU A 1 75 ? -0.122 -1.266 10.608 1.00 93.19 75 LEU A O 1
ATOM 621 N N . LYS A 1 76 ? -0.791 -3.395 10.397 1.00 94.31 76 LYS A N 1
ATOM 622 C CA . LYS A 1 76 ? -0.023 -3.878 11.557 1.00 94.31 76 LYS A CA 1
ATOM 623 C C . LYS A 1 76 ? 1.479 -3.829 11.297 1.00 94.31 76 LYS A C 1
ATOM 625 O O . LYS A 1 76 ? 2.208 -3.375 12.170 1.00 94.31 76 LYS A O 1
ATOM 630 N N . MET A 1 77 ? 1.923 -4.199 10.094 1.00 93.44 77 MET A N 1
ATOM 631 C CA . MET A 1 77 ? 3.334 -4.061 9.703 1.00 93.44 77 MET A CA 1
ATOM 632 C C . MET A 1 77 ? 3.792 -2.599 9.807 1.00 93.44 77 MET A C 1
ATOM 634 O O . MET A 1 77 ? 4.851 -2.309 10.358 1.00 93.44 77 MET A O 1
ATOM 638 N N . LEU A 1 78 ? 2.963 -1.660 9.338 1.00 92.12 78 LEU A N 1
ATOM 639 C CA . LEU A 1 78 ? 3.243 -0.230 9.474 1.00 92.12 78 LEU A CA 1
ATOM 640 C C . LEU A 1 78 ? 3.214 0.235 10.937 1.00 92.12 78 LEU A C 1
ATOM 642 O O . LEU A 1 78 ? 4.032 1.060 11.325 1.00 92.12 78 LEU A O 1
ATOM 646 N N . GLN A 1 79 ? 2.313 -0.295 11.769 1.00 93.25 79 GLN A N 1
ATOM 647 C CA . GLN A 1 79 ? 2.250 0.026 13.198 1.00 93.25 79 GLN A CA 1
ATOM 648 C C . GLN A 1 79 ? 3.501 -0.430 13.955 1.00 93.25 79 GLN A C 1
ATOM 650 O O . GLN A 1 79 ? 3.935 0.264 14.871 1.00 93.25 79 GLN A O 1
ATOM 655 N N . GLU A 1 80 ? 4.064 -1.586 13.602 1.00 92.31 80 GLU A N 1
ATOM 656 C CA . GLU A 1 80 ? 5.303 -2.086 14.206 1.00 92.31 80 GLU A CA 1
ATOM 657 C C . GLU A 1 80 ? 6.472 -1.129 13.950 1.00 92.31 80 GLU A C 1
ATOM 659 O O . GLU A 1 80 ? 7.238 -0.843 14.870 1.00 92.31 80 GLU A O 1
ATOM 664 N N . LYS A 1 81 ? 6.566 -0.581 12.731 1.00 90.94 81 LYS A N 1
ATOM 665 C CA . LYS A 1 81 ? 7.588 0.409 12.357 1.00 90.94 81 LYS A CA 1
ATOM 666 C C . LYS A 1 81 ? 7.288 1.806 12.914 1.00 90.94 81 LYS A C 1
ATOM 668 O O . LYS A 1 81 ? 8.194 2.501 13.360 1.00 90.94 81 LYS A O 1
ATOM 673 N N . HIS A 1 82 ? 6.010 2.186 12.955 1.00 88.94 82 HIS A N 1
ATOM 674 C CA . HIS A 1 82 ? 5.526 3.513 13.353 1.00 88.94 82 HIS A CA 1
ATOM 675 C C . HIS A 1 82 ? 4.558 3.445 14.545 1.00 88.94 82 HIS A C 1
ATOM 677 O O . HIS A 1 82 ? 3.383 3.825 14.436 1.00 88.94 82 HIS A O 1
ATOM 683 N N . PRO A 1 83 ? 5.018 3.015 15.735 1.00 88.50 83 PRO A N 1
ATOM 684 C CA . PRO A 1 83 ? 4.147 2.711 16.873 1.00 88.50 83 PRO A CA 1
ATOM 685 C C . PRO A 1 83 ? 3.446 3.934 17.466 1.00 88.50 83 PRO A C 1
ATOM 687 O O . PRO A 1 83 ? 2.501 3.787 18.245 1.00 88.50 83 PRO A O 1
ATOM 690 N N . PHE A 1 84 ? 3.877 5.151 17.131 1.00 87.12 84 PHE A N 1
ATOM 691 C CA . PHE A 1 84 ? 3.276 6.396 17.614 1.00 87.12 84 PHE A CA 1
ATOM 692 C C . PHE A 1 84 ? 2.363 7.077 16.592 1.00 87.12 84 PHE A C 1
ATOM 694 O O . PHE A 1 84 ? 1.658 8.017 16.964 1.00 87.12 84 PHE A O 1
ATOM 701 N N . ASN A 1 85 ? 2.297 6.572 15.357 1.00 85.44 85 ASN A N 1
ATOM 702 C CA . ASN A 1 85 ? 1.441 7.135 14.324 1.00 85.44 85 ASN A CA 1
ATOM 703 C C . ASN A 1 85 ? -0.041 6.936 14.701 1.00 85.44 85 ASN A C 1
ATOM 705 O O . ASN A 1 85 ? -0.557 5.818 14.815 1.00 85.44 85 ASN A O 1
ATOM 709 N N . LYS A 1 86 ? -0.725 8.055 14.964 1.00 85.94 86 LYS A N 1
ATOM 710 C CA . LYS A 1 86 ? -2.122 8.065 15.419 1.00 85.94 86 LYS A CA 1
ATOM 711 C C . LYS A 1 86 ? -3.084 7.642 14.310 1.00 85.94 86 LYS A C 1
ATOM 713 O O . LYS A 1 86 ? -4.098 7.019 14.624 1.00 85.94 86 LYS A O 1
ATOM 718 N N . SER A 1 87 ? -2.758 7.943 13.057 1.00 84.50 87 SER A N 1
ATOM 719 C CA . SER A 1 87 ? -3.564 7.603 11.886 1.00 84.50 87 SER A CA 1
ATOM 720 C C . SER A 1 87 ? -3.607 6.086 11.698 1.00 84.50 87 SER A C 1
ATOM 722 O O . SER A 1 87 ? -4.694 5.515 11.685 1.00 84.50 87 SER A O 1
ATOM 724 N N . ILE A 1 88 ? -2.458 5.396 11.738 1.00 89.25 88 ILE A N 1
ATOM 725 C CA . ILE A 1 88 ? -2.401 3.920 11.681 1.00 89.25 88 ILE A CA 1
ATOM 726 C C . ILE A 1 88 ? -3.213 3.287 12.822 1.00 89.25 88 ILE A C 1
ATOM 728 O O . ILE A 1 88 ? -4.001 2.369 12.598 1.00 89.25 88 ILE A O 1
ATOM 732 N N . LYS A 1 89 ? -3.082 3.801 14.054 1.00 88.75 89 LYS A N 1
ATOM 733 C CA . LYS A 1 89 ? -3.870 3.312 15.202 1.00 88.75 89 LYS A CA 1
ATOM 734 C C . LYS A 1 89 ? -5.374 3.489 15.004 1.00 88.75 89 LYS A C 1
ATOM 736 O O . LYS A 1 89 ? -6.138 2.597 15.373 1.00 88.75 89 LYS A O 1
ATOM 741 N N . ARG A 1 90 ? -5.801 4.634 14.465 1.00 86.38 90 ARG A N 1
ATOM 742 C CA . ARG A 1 90 ? -7.213 4.923 14.185 1.00 86.38 90 ARG A CA 1
ATOM 743 C C . ARG A 1 90 ? -7.755 3.970 13.120 1.00 86.38 90 ARG A C 1
ATOM 745 O O . ARG A 1 90 ? -8.797 3.367 13.351 1.00 86.38 90 ARG A O 1
ATOM 752 N N . LEU A 1 91 ? -7.011 3.779 12.031 1.00 86.06 91 LEU A N 1
ATOM 753 C CA . LEU A 1 91 ? -7.364 2.870 10.938 1.00 86.06 91 LEU A CA 1
ATOM 754 C C . LEU A 1 91 ? -7.486 1.423 11.423 1.00 86.06 91 LEU A C 1
ATOM 756 O O . LEU A 1 91 ? -8.4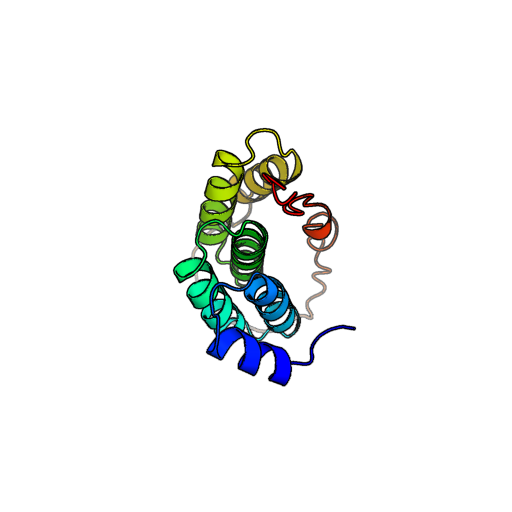85 0.764 11.155 1.00 86.06 91 LEU A O 1
ATOM 760 N N . LEU A 1 92 ? -6.519 0.944 12.209 1.00 90.38 92 LEU A N 1
ATOM 761 C CA . LEU A 1 92 ? -6.587 -0.392 12.800 1.00 90.38 92 LEU A CA 1
ATOM 762 C C . LEU A 1 92 ? -7.807 -0.548 13.706 1.00 90.38 92 LEU A C 1
ATOM 764 O O . LEU A 1 92 ? -8.524 -1.530 13.574 1.00 90.38 92 LEU A O 1
ATOM 768 N N . LYS A 1 93 ? -8.077 0.427 14.584 1.00 89.44 93 LYS A N 1
ATOM 769 C CA . LYS A 1 93 ? -9.254 0.396 15.464 1.00 89.44 93 LYS A CA 1
ATOM 770 C C . LYS A 1 93 ? -10.561 0.365 14.672 1.00 89.44 93 LYS A C 1
ATOM 772 O O . LYS A 1 93 ? -11.491 -0.310 15.096 1.00 89.44 93 LYS A O 1
ATOM 777 N N . TYR A 1 94 ? -10.641 1.096 13.566 1.00 85.19 94 TYR A N 1
ATOM 778 C CA . TYR A 1 94 ? -11.814 1.098 12.698 1.00 85.19 94 TYR A CA 1
ATOM 779 C C . TYR A 1 94 ? -12.024 -0.278 12.053 1.00 85.19 94 TYR A C 1
ATOM 781 O O . TYR A 1 94 ? -13.078 -0.883 12.221 1.00 85.19 94 TYR A O 1
ATOM 789 N N . LEU A 1 95 ? -10.988 -0.826 11.415 1.00 86.50 95 LEU A N 1
ATOM 790 C CA . LEU A 1 95 ? -11.080 -2.101 10.699 1.00 86.50 95 LEU A CA 1
ATOM 791 C C . LEU A 1 95 ? -11.281 -3.311 11.618 1.00 86.50 95 LEU A C 1
ATOM 793 O O . LEU A 1 95 ? -11.932 -4.268 11.217 1.00 86.50 95 LEU A O 1
ATOM 797 N N . THR A 1 96 ? -10.741 -3.289 12.840 1.00 86.25 96 THR A N 1
ATOM 798 C CA . THR A 1 96 ? -10.944 -4.375 13.814 1.00 86.25 96 THR A CA 1
ATOM 799 C C . THR A 1 96 ? -12.168 -4.161 14.700 1.00 86.25 96 THR A C 1
ATOM 801 O O . THR A 1 96 ? -12.713 -5.119 15.234 1.00 86.25 96 THR A O 1
ATOM 804 N N . GLY A 1 97 ? -12.600 -2.913 14.889 1.00 73.00 97 GLY A N 1
ATOM 805 C CA . GLY A 1 97 ? -13.796 -2.566 15.657 1.00 73.00 97 GLY A CA 1
ATOM 806 C C . GLY A 1 97 ? -15.100 -2.700 14.865 1.00 73.00 97 GLY A C 1
ATOM 807 O O . GLY A 1 97 ? -16.157 -2.826 15.476 1.00 73.00 97 GLY A O 1
ATOM 808 N N . SER A 1 98 ? -15.033 -2.714 13.530 1.00 56.69 98 SER A N 1
ATOM 809 C CA . SER A 1 98 ? -16.186 -2.871 12.632 1.00 56.69 98 SER A CA 1
ATOM 810 C C . SER A 1 98 ? -16.672 -4.323 12.468 1.00 56.69 98 SER A C 1
ATOM 812 O O . SER A 1 98 ? -17.528 -4.582 11.626 1.00 56.69 98 SER A O 1
ATOM 814 N N . GLU A 1 99 ? -16.206 -5.281 13.280 1.00 48.50 99 GLU A N 1
ATOM 815 C CA . GLU A 1 99 ? -16.724 -6.665 13.280 1.00 48.50 99 GLU A CA 1
ATOM 816 C C . GLU A 1 99 ? -18.172 -6.812 13.822 1.00 48.50 99 GLU A C 1
ATOM 818 O O . GLU A 1 99 ? -18.629 -7.929 14.044 1.00 48.50 99 GLU A O 1
ATOM 823 N N . VAL A 1 100 ? -18.945 -5.731 14.023 1.00 47.09 100 VAL A N 1
ATOM 824 C CA . VAL A 1 100 ? -20.315 -5.809 14.583 1.00 47.09 100 VAL A CA 1
ATOM 825 C C . VAL A 1 100 ? -21.337 -4.963 13.816 1.00 47.09 100 VAL A C 1
ATOM 827 O O . VAL A 1 100 ? -22.096 -4.216 14.417 1.00 47.09 100 VAL A O 1
ATOM 830 N N . VAL A 1 101 ? -21.392 -5.090 12.490 1.00 41.53 101 VAL A N 1
ATOM 831 C CA . VAL A 1 101 ? -22.664 -5.011 11.741 1.00 41.53 101 VAL A CA 1
ATOM 832 C C . VAL A 1 101 ? -22.512 -5.793 10.434 1.00 41.53 101 VAL A C 1
ATOM 834 O O . VAL A 1 101 ? -22.337 -5.242 9.357 1.00 41.53 101 VAL A O 1
ATOM 837 N N . ASN A 1 102 ? -22.514 -7.119 10.524 1.00 39.03 102 ASN A N 1
ATOM 838 C CA . ASN A 1 102 ? -22.919 -7.931 9.383 1.00 39.03 102 ASN A CA 1
ATOM 839 C C . ASN A 1 102 ? -23.855 -9.012 9.917 1.00 39.03 102 ASN A C 1
ATOM 841 O O . ASN A 1 102 ? -23.429 -10.043 10.440 1.00 39.03 102 ASN A O 1
ATOM 845 N N . GLU A 1 103 ? -25.141 -8.671 9.921 1.00 42.84 103 GLU A N 1
ATOM 846 C CA . GLU A 1 103 ? -26.218 -9.559 10.323 1.00 42.84 103 GLU A CA 1
ATOM 847 C C . GLU A 1 103 ? -26.271 -10.775 9.383 1.00 42.84 103 GLU A C 1
ATOM 849 O O . GLU A 1 103 ? -26.459 -10.653 8.180 1.00 42.84 103 GLU A O 1
ATOM 854 N N . SER A 1 104 ? -26.144 -11.956 9.990 1.00 41.84 104 SER A N 1
ATOM 855 C CA . SER A 1 104 ? -27.048 -13.093 9.774 1.00 41.84 104 SER A CA 1
ATOM 856 C C . SER A 1 104 ? -27.163 -13.692 8.359 1.00 41.84 104 SER A C 1
ATOM 858 O O . SER A 1 104 ? -27.925 -13.249 7.509 1.00 41.84 104 SER A O 1
ATOM 860 N N . SER A 1 105 ? -26.545 -14.861 8.177 1.00 39.91 105 SER A N 1
ATOM 861 C CA . SER A 1 105 ? -27.116 -15.944 7.347 1.00 39.91 105 SER A CA 1
ATOM 862 C C . SER A 1 105 ? -28.226 -16.670 8.148 1.00 39.91 105 SER A C 1
ATOM 864 O O . SER A 1 105 ? -28.158 -16.578 9.378 1.00 39.91 105 SER A O 1
ATOM 866 N N . PRO A 1 106 ? -29.157 -17.485 7.589 1.00 58.56 106 PRO A N 1
ATOM 867 C CA . PRO A 1 106 ? -29.508 -17.790 6.188 1.00 58.56 106 PRO A CA 1
ATOM 868 C C . PRO A 1 106 ? -31.036 -17.673 5.879 1.00 58.56 106 PRO A C 1
ATOM 870 O O . PRO A 1 106 ? -31.839 -17.643 6.799 1.00 58.56 106 PRO A O 1
ATOM 873 N N . GLU A 1 107 ? -31.444 -17.666 4.597 1.00 39.25 107 GLU A N 1
ATOM 874 C CA . GLU A 1 107 ? -32.579 -18.432 4.002 1.00 39.25 107 GLU A CA 1
ATOM 875 C C . GLU A 1 107 ? -33.134 -17.820 2.688 1.00 39.25 107 GLU A C 1
ATOM 877 O O . GLU A 1 107 ? -33.370 -16.626 2.582 1.00 39.25 107 GLU A O 1
ATOM 882 N N . ALA A 1 108 ? -33.358 -18.715 1.712 1.00 38.06 108 ALA A N 1
ATOM 883 C CA . ALA A 1 108 ? -34.328 -18.707 0.602 1.00 38.06 108 ALA A CA 1
ATOM 884 C C . ALA A 1 108 ? -34.469 -17.501 -0.375 1.00 38.06 108 ALA A C 1
ATOM 886 O O . ALA A 1 108 ? -34.767 -16.368 -0.027 1.00 38.06 108 ALA A O 1
ATOM 887 N N . SER A 1 109 ? -34.355 -17.832 -1.669 1.00 40.44 109 SER A N 1
ATOM 888 C CA . SER A 1 109 ? -34.599 -17.032 -2.890 1.00 40.44 109 SER A CA 1
ATOM 889 C C . SER A 1 109 ? -36.050 -16.487 -3.047 1.00 40.44 109 SER A C 1
ATOM 891 O O . SER A 1 109 ? -36.920 -16.853 -2.265 1.00 40.44 109 SER A O 1
ATOM 893 N N . PRO A 1 110 ? -36.431 -15.876 -4.196 1.00 57.59 110 PRO A N 1
ATOM 894 C CA . PRO A 1 110 ? -36.032 -14.580 -4.769 1.00 57.59 110 PRO A CA 1
ATOM 895 C C . PRO A 1 110 ? -37.261 -13.674 -5.068 1.00 57.59 110 PRO A C 1
ATOM 897 O O . PRO A 1 110 ? -38.326 -14.196 -5.387 1.00 57.59 110 PRO A O 1
ATOM 900 N N . SER A 1 111 ? -37.128 -12.335 -5.088 1.00 38.44 111 SER A N 1
ATOM 901 C CA . SER A 1 111 ? -37.909 -11.425 -5.970 1.00 38.44 111 SER A CA 1
ATOM 902 C C . SER A 1 111 ? -37.599 -9.934 -5.759 1.00 38.44 111 SER A C 1
ATOM 904 O O . SER A 1 111 ? -37.723 -9.413 -4.663 1.00 38.44 111 SER A O 1
ATOM 906 N N . GLN A 1 112 ? -37.235 -9.300 -6.877 1.00 40.28 112 GLN A N 1
ATOM 907 C CA . GLN A 1 112 ? -37.511 -7.942 -7.372 1.00 40.28 112 GLN A CA 1
ATOM 908 C C . GLN A 1 112 ? -37.779 -6.747 -6.428 1.00 40.28 112 GLN A C 1
ATOM 910 O O . GLN A 1 112 ? -38.678 -6.744 -5.596 1.00 40.28 112 GLN A O 1
ATOM 915 N N . SER A 1 113 ? -37.162 -5.637 -6.858 1.00 40.50 113 SER A N 1
ATOM 916 C CA . SER A 1 113 ? -37.539 -4.223 -6.693 1.00 40.50 113 SER A CA 1
ATOM 917 C C . SER A 1 113 ? -37.147 -3.541 -5.382 1.00 40.50 113 SER A C 1
ATOM 919 O O . SER A 1 113 ? -37.763 -3.741 -4.348 1.00 40.50 113 SER A O 1
ATOM 921 N N . ALA A 1 114 ? -36.171 -2.639 -5.460 1.00 38.41 114 ALA A N 1
ATOM 922 C CA . ALA A 1 114 ? -36.394 -1.194 -5.401 1.00 38.41 114 ALA A CA 1
ATOM 923 C C . ALA A 1 114 ? -35.039 -0.479 -5.325 1.00 38.41 114 ALA A C 1
ATOM 925 O O . ALA A 1 114 ? -34.122 -0.936 -4.658 1.00 38.41 114 ALA A O 1
ATOM 926 N N . ALA A 1 115 ? -34.954 0.618 -6.071 1.00 40.88 115 ALA A N 1
ATOM 927 C CA . ALA A 1 115 ? -33.831 1.533 -6.196 1.00 40.88 115 ALA A CA 1
ATOM 928 C C . ALA A 1 115 ? -33.086 1.792 -4.875 1.00 40.88 115 ALA A C 1
ATOM 930 O O . ALA A 1 115 ? -33.659 2.298 -3.911 1.00 40.88 115 ALA A O 1
ATOM 931 N N . GLU A 1 116 ? -31.797 1.463 -4.895 1.00 37.66 116 GLU A N 1
ATOM 932 C CA . GLU A 1 116 ? -30.824 1.705 -3.840 1.00 37.66 116 GLU A CA 1
ATOM 933 C C . GLU A 1 116 ? -30.561 3.211 -3.719 1.00 37.66 116 GLU A C 1
ATOM 935 O O . GLU A 1 116 ? -30.037 3.854 -4.629 1.00 37.66 116 GLU A O 1
ATOM 940 N N . SER A 1 117 ? -30.934 3.773 -2.577 1.00 48.41 117 SER A N 1
ATOM 941 C CA . SER A 1 117 ? -30.330 4.988 -2.044 1.00 48.41 117 SER A CA 1
ATOM 942 C C . SER A 1 117 ? -29.559 4.592 -0.790 1.00 48.41 117 SER A C 1
ATOM 944 O O . SER A 1 117 ? -30.009 4.837 0.327 1.00 48.41 117 SER A O 1
ATOM 946 N N . GLU A 1 118 ? -28.425 3.925 -0.983 1.00 38.94 118 GLU A N 1
ATOM 947 C CA . GLU A 1 118 ? -27.378 3.848 0.032 1.00 38.94 118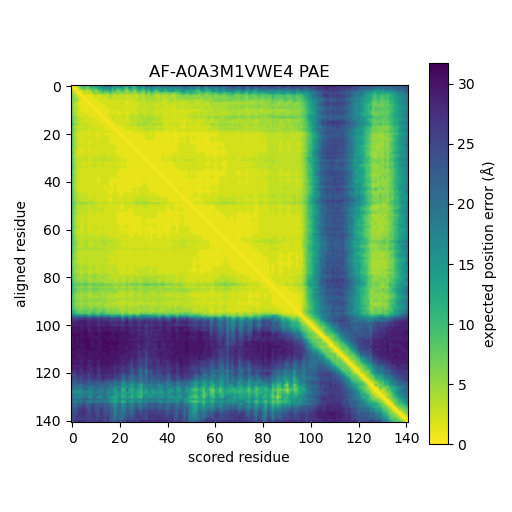 GLU A CA 1
ATOM 948 C C . GLU A 1 118 ? -26.336 4.898 -0.330 1.00 38.94 118 GLU A C 1
ATOM 950 O O . GLU A 1 118 ? -25.350 4.648 -1.017 1.00 38.94 118 GLU A O 1
ATOM 955 N N . ASP A 1 119 ? -26.635 6.126 0.086 1.00 36.72 119 ASP A N 1
ATOM 956 C CA . ASP A 1 119 ? -25.653 7.195 0.172 1.00 36.72 119 ASP A CA 1
ATOM 957 C C . ASP A 1 119 ? -24.615 6.728 1.203 1.00 36.72 119 ASP A C 1
ATOM 959 O O . ASP A 1 119 ? -24.875 6.659 2.409 1.00 36.72 119 ASP A O 1
ATOM 963 N N . THR A 1 120 ? -23.482 6.250 0.701 1.00 39.28 120 THR A N 1
ATOM 964 C CA . THR A 1 120 ? -22.409 5.626 1.465 1.00 39.28 120 THR A CA 1
ATOM 965 C C . THR A 1 120 ? -21.811 6.636 2.438 1.00 39.28 120 THR A C 1
ATOM 967 O O . THR A 1 120 ? -20.918 7.407 2.097 1.00 39.28 120 THR A O 1
ATOM 970 N N . VAL A 1 121 ? -22.242 6.571 3.698 1.00 39.25 121 VAL A N 1
ATOM 971 C CA . VAL A 1 121 ? -21.681 7.309 4.849 1.00 39.25 121 VAL A CA 1
ATOM 972 C C . VAL A 1 121 ? -20.197 6.948 5.119 1.00 39.25 121 VAL A C 1
ATOM 974 O O . VAL A 1 121 ? -19.578 7.465 6.042 1.00 39.25 121 VAL A O 1
ATOM 977 N N . ALA A 1 122 ? -19.581 6.087 4.302 1.00 42.12 122 ALA A N 1
ATOM 978 C CA . ALA A 1 122 ? -18.217 5.591 4.470 1.00 42.12 122 ALA A CA 1
ATOM 979 C C . ALA A 1 122 ? -17.118 6.420 3.771 1.00 42.12 122 ALA A C 1
ATOM 981 O O . ALA A 1 122 ? -15.944 6.112 3.959 1.00 42.12 122 ALA A O 1
ATOM 982 N N . GLU A 1 123 ? -17.440 7.464 2.997 1.00 41.44 123 GLU A N 1
ATOM 983 C CA . GLU A 1 123 ? -16.399 8.244 2.294 1.00 41.44 123 GLU A CA 1
ATOM 984 C C . GLU A 1 123 ? -15.767 9.370 3.140 1.00 41.44 123 GLU A C 1
ATOM 986 O O . GLU A 1 123 ? -14.771 9.956 2.729 1.00 41.44 123 GLU A O 1
ATOM 991 N N . ALA A 1 124 ? -16.290 9.677 4.335 1.00 40.88 124 ALA A N 1
ATOM 992 C CA . ALA A 1 124 ? -15.917 10.903 5.055 1.00 40.88 124 ALA A CA 1
ATOM 993 C C . ALA A 1 124 ? -14.822 10.771 6.137 1.00 40.88 124 ALA A C 1
ATOM 995 O O . ALA A 1 124 ? -14.405 11.793 6.676 1.00 40.88 124 ALA A O 1
ATOM 996 N N . GLU A 1 125 ? -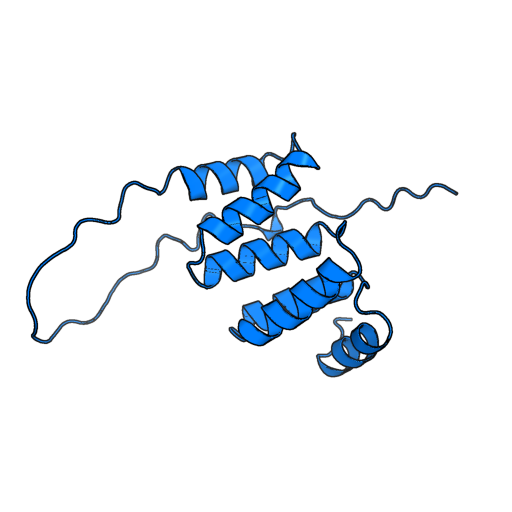14.334 9.573 6.485 1.00 48.00 125 GLU A N 1
ATOM 997 C CA . GLU A 1 125 ? -13.373 9.419 7.607 1.00 48.00 125 GLU A CA 1
ATOM 998 C C . GLU A 1 125 ? -12.088 8.643 7.280 1.00 48.00 125 GLU A C 1
ATOM 1000 O O . GLU A 1 125 ? -11.263 8.392 8.163 1.00 48.00 125 GLU A O 1
ATOM 1005 N N . PHE A 1 126 ? -11.879 8.286 6.015 1.00 56.53 126 PHE A N 1
ATOM 1006 C CA . PHE A 1 126 ? -10.752 7.466 5.581 1.00 56.53 126 PHE A CA 1
ATOM 1007 C C . PHE A 1 126 ? -9.741 8.285 4.779 1.00 56.53 126 PHE A C 1
ATOM 1009 O O . PHE A 1 126 ? -9.413 7.961 3.639 1.00 56.53 126 PHE A O 1
ATOM 1016 N N . ASP A 1 127 ? -9.256 9.373 5.376 1.00 58.09 127 ASP A N 1
ATOM 1017 C CA . ASP A 1 127 ? -8.207 10.175 4.762 1.00 58.09 127 ASP A CA 1
ATOM 1018 C C . ASP A 1 127 ? -6.853 9.506 5.001 1.00 58.09 127 ASP A C 1
ATOM 1020 O O . ASP A 1 127 ? -6.151 9.729 5.987 1.00 58.09 127 ASP A O 1
ATOM 1024 N N . PHE A 1 128 ? -6.509 8.573 4.123 1.00 60.22 128 PHE A N 1
ATOM 1025 C CA . PHE A 1 128 ? -5.169 8.026 4.141 1.00 60.22 128 PHE A CA 1
ATOM 1026 C C . PHE A 1 128 ? -4.125 9.035 3.635 1.00 60.22 128 PHE A C 1
ATOM 1028 O O . PHE A 1 128 ? -2.937 8.720 3.721 1.00 60.22 128 PHE A O 1
ATOM 1035 N N . GLU A 1 129 ? -4.519 10.161 3.033 1.00 58.12 129 GLU A N 1
ATOM 1036 C CA . GLU A 1 129 ? -3.596 11.217 2.602 1.00 58.12 129 GLU A CA 1
ATOM 1037 C C . GLU A 1 129 ? -2.990 11.935 3.824 1.00 58.12 129 GLU A C 1
ATOM 1039 O O . GLU A 1 129 ? -1.843 12.361 3.755 1.00 58.12 129 GLU A O 1
ATOM 1044 N N . ASP A 1 130 ? -3.661 11.881 4.984 1.00 55.31 130 ASP A N 1
ATOM 1045 C CA . ASP A 1 130 ? -3.145 12.284 6.310 1.00 55.31 130 ASP A CA 1
ATOM 1046 C C . ASP A 1 130 ? -2.098 11.318 6.907 1.00 55.31 130 ASP A C 1
ATOM 1048 O O . ASP A 1 130 ? -1.702 11.423 8.079 1.00 55.31 130 ASP A O 1
ATOM 1052 N N . LEU A 1 131 ? -1.673 10.298 6.160 1.00 64.25 131 LEU A N 1
ATOM 1053 C CA . LEU A 1 131 ? -0.544 9.483 6.579 1.00 64.25 131 LEU A CA 1
ATOM 1054 C C . LEU A 1 131 ? 0.740 10.206 6.208 1.00 64.25 131 LEU A C 1
ATOM 1056 O O . LEU A 1 131 ? 1.269 10.021 5.115 1.00 64.25 131 LEU A O 1
ATOM 1060 N N . ASP A 1 132 ? 1.252 10.956 7.186 1.00 55.62 132 ASP A N 1
ATOM 1061 C CA . ASP A 1 132 ? 2.631 11.445 7.278 1.00 55.62 132 ASP A CA 1
ATOM 1062 C C . ASP A 1 132 ? 3.615 10.252 7.323 1.00 55.62 132 ASP A C 1
ATOM 1064 O O . ASP A 1 132 ? 4.281 9.987 8.322 1.00 55.62 132 ASP A O 1
ATOM 1068 N N . LEU A 1 133 ? 3.643 9.455 6.257 1.00 63.53 133 LEU A N 1
ATOM 1069 C CA . LEU A 1 133 ? 4.639 8.425 5.967 1.00 63.53 133 LEU A CA 1
ATOM 1070 C C . LEU A 1 133 ? 5.557 8.916 4.845 1.00 63.53 133 LEU A C 1
ATOM 1072 O O . LEU A 1 133 ? 6.038 8.119 4.043 1.00 63.53 133 LEU A O 1
ATOM 1076 N N . ILE A 1 134 ? 5.753 10.237 4.763 1.00 52.09 134 ILE A N 1
ATOM 1077 C CA . ILE A 1 134 ? 6.810 10.812 3.941 1.00 52.09 134 ILE A CA 1
ATOM 1078 C C . ILE A 1 134 ? 8.100 10.295 4.559 1.00 52.09 134 ILE A C 1
ATOM 1080 O O . ILE A 1 134 ? 8.424 10.618 5.701 1.00 52.09 134 ILE A O 1
ATOM 1084 N N . GLU A 1 135 ? 8.759 9.406 3.826 1.00 50.91 135 GLU A N 1
ATOM 1085 C CA . GLU A 1 135 ? 10.084 8.908 4.143 1.00 50.91 135 GLU A CA 1
ATOM 1086 C C . GLU A 1 135 ? 10.991 10.140 4.268 1.00 50.91 135 GLU A C 1
ATOM 1088 O O . GLU A 1 135 ? 11.404 10.732 3.273 1.00 50.91 135 GLU A O 1
ATOM 1093 N N . GLU A 1 136 ? 11.258 10.584 5.500 1.00 43.66 136 GLU A N 1
ATOM 1094 C CA . GLU A 1 136 ? 12.488 11.314 5.765 1.00 43.66 136 GLU A CA 1
ATOM 1095 C C . GLU A 1 136 ? 13.589 10.303 5.458 1.00 43.66 136 GLU A C 1
ATOM 1097 O O . GLU A 1 136 ? 13.902 9.434 6.271 1.00 43.66 136 GLU A O 1
ATOM 1102 N N . GLU A 1 137 ? 14.092 10.348 4.222 1.00 40.59 137 GLU A N 1
ATOM 1103 C CA . GLU A 1 137 ? 15.387 9.783 3.891 1.00 40.59 137 GLU A CA 1
ATOM 1104 C C . GLU A 1 137 ? 16.343 10.276 4.978 1.00 40.59 137 GLU A C 1
ATOM 1106 O O . GLU A 1 137 ? 16.661 11.467 5.046 1.00 40.59 137 GLU A O 1
ATOM 1111 N N . GLU A 1 138 ? 16.763 9.374 5.867 1.00 40.78 138 GLU A N 1
ATOM 1112 C CA . GLU A 1 138 ? 17.940 9.592 6.690 1.00 40.78 138 GLU A CA 1
ATOM 1113 C C . GLU A 1 138 ? 19.086 9.866 5.709 1.00 40.78 138 GLU A C 1
ATOM 1115 O O . GLU A 1 138 ? 19.696 8.953 5.148 1.00 40.78 138 GLU A O 1
ATOM 1120 N N . GLN A 1 139 ? 19.346 11.150 5.450 1.00 38.03 139 GLN A N 1
ATOM 1121 C CA . GLN A 1 139 ? 20.582 11.627 4.854 1.00 38.03 139 GLN A CA 1
ATOM 1122 C C . GLN A 1 139 ? 21.702 11.374 5.860 1.00 38.03 139 GLN A C 1
ATOM 1124 O O . GLN A 1 139 ? 22.205 12.290 6.504 1.00 38.03 139 GLN A O 1
ATOM 1129 N N . ASP A 1 140 ? 22.109 10.116 5.986 1.00 43.62 140 ASP A N 1
ATOM 1130 C CA . ASP A 1 140 ? 23.430 9.777 6.483 1.00 43.62 140 ASP A CA 1
ATOM 1131 C C . ASP A 1 140 ? 24.405 9.849 5.301 1.00 43.62 140 ASP A C 1
ATOM 1133 O O . ASP A 1 140 ? 24.676 8.856 4.613 1.00 43.62 140 ASP A O 1
ATOM 1137 N N . LYS A 1 141 ? 24.916 11.06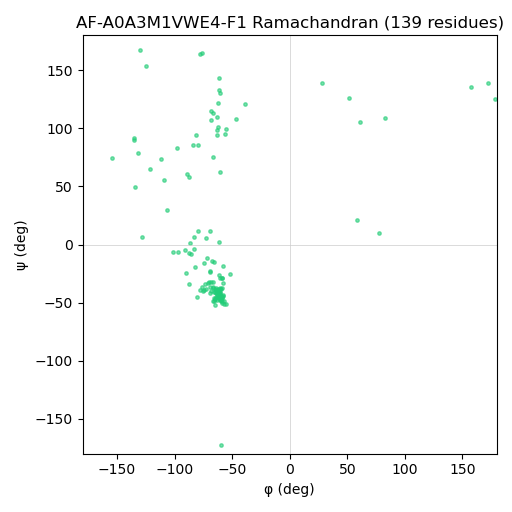3 5.049 1.00 34.00 141 LYS A N 1
ATOM 1138 C CA . LYS A 1 141 ? 26.271 11.293 4.523 1.00 34.00 141 LYS A CA 1
ATOM 1139 C C . LYS A 1 141 ? 26.761 12.726 4.683 1.00 34.00 141 LYS A C 1
ATOM 1141 O O . LYS A 1 141 ? 26.080 13.653 4.200 1.00 34.00 141 LYS A O 1
#